Protein AF-A0A1C4Z9U1-F1 (afdb_monomer)

Sequence (71 aa):
MFGRKKPQPDPVRRDQVLRLVNLGMRETDAADMDIDGPEFRQAKDAFESALGESTSAEQHAAFDALKRHGY

Structure (mmCIF, N/CA/C/O backbone):
data_AF-A0A1C4Z9U1-F1
#
_entry.id   AF-A0A1C4Z9U1-F1
#
loop_
_atom_site.group_PDB
_atom_site.id
_atom_site.type_symbol
_atom_site.label_atom_id
_atom_site.label_alt_id
_atom_site.label_comp_id
_atom_site.label_asym_id
_atom_site.label_entity_id
_atom_site.label_seq_id
_atom_site.pdbx_PDB_ins_code
_atom_site.Cartn_x
_atom_site.Cartn_y
_atom_site.Cartn_z
_atom_site.occupancy
_atom_site.B_iso_or_equiv
_atom_site.auth_seq_id
_atom_site.auth_comp_id
_atom_site.auth_asym_id
_atom_site.auth_atom_id
_atom_site.pdbx_PDB_model_num
ATOM 1 N N . MET A 1 1 ? -18.189 17.067 34.369 1.00 45.41 1 MET A N 1
ATOM 2 C CA . MET A 1 1 ? -17.483 15.831 33.963 1.00 45.41 1 MET A CA 1
ATOM 3 C C . MET A 1 1 ? -17.779 15.573 32.492 1.00 45.41 1 MET A C 1
ATOM 5 O O . MET A 1 1 ? -18.857 15.095 32.174 1.00 45.41 1 MET A O 1
ATOM 9 N N . PHE A 1 2 ? -16.881 15.956 31.582 1.00 55.25 2 PHE A N 1
ATOM 10 C CA . PHE A 1 2 ? -17.053 15.678 30.153 1.00 55.25 2 PHE A CA 1
ATOM 11 C C . PHE A 1 2 ? -16.445 14.312 29.845 1.00 55.25 2 PHE A C 1
ATOM 13 O O . PHE A 1 2 ? -15.243 14.190 29.613 1.00 55.25 2 PHE A O 1
ATOM 20 N N . GLY A 1 3 ? -17.276 13.271 29.901 1.00 53.72 3 GLY A N 1
ATOM 21 C CA . GLY A 1 3 ? -16.911 11.948 29.411 1.00 53.72 3 GLY A CA 1
ATOM 22 C C . GLY A 1 3 ? -16.654 12.033 27.912 1.00 53.72 3 GLY A C 1
ATOM 2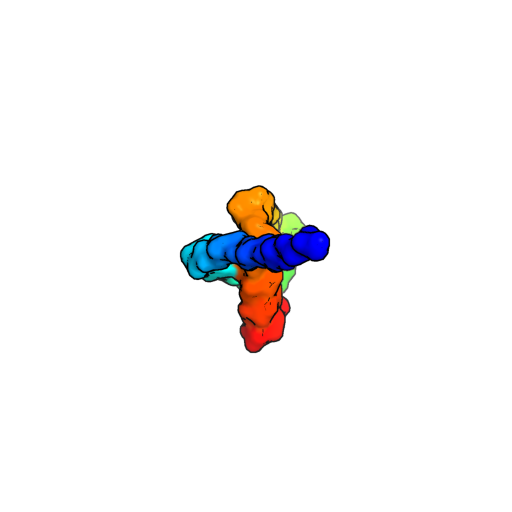3 O O . GLY A 1 3 ? -17.595 12.087 27.122 1.00 53.72 3 GLY A O 1
ATOM 24 N N . ARG A 1 4 ? -15.380 12.085 27.514 1.00 55.28 4 ARG A N 1
ATOM 25 C CA . ARG A 1 4 ? -14.974 11.941 26.115 1.00 55.28 4 ARG A CA 1
ATOM 26 C C . ARG A 1 4 ? -15.422 10.554 25.654 1.00 55.28 4 ARG A C 1
ATOM 28 O O . ARG A 1 4 ? -14.779 9.559 25.983 1.00 55.28 4 ARG A O 1
ATOM 35 N N . LYS A 1 5 ? -16.546 10.480 24.931 1.00 56.66 5 LYS A N 1
ATOM 36 C CA . LYS A 1 5 ? -16.903 9.303 24.131 1.00 56.66 5 LYS A CA 1
ATOM 37 C C . LYS A 1 5 ? -15.701 9.025 23.235 1.00 56.66 5 LYS A C 1
ATOM 39 O O . LYS A 1 5 ? -15.338 9.877 22.427 1.00 56.66 5 LYS A O 1
ATOM 44 N N . LYS A 1 6 ? -15.044 7.880 23.441 1.00 61.41 6 LYS A N 1
ATOM 45 C CA . LYS A 1 6 ? -13.990 7.414 22.537 1.00 61.41 6 LYS A CA 1
ATOM 46 C C . LYS A 1 6 ? -14.584 7.416 21.121 1.00 61.41 6 LYS A C 1
ATOM 48 O O . LYS A 1 6 ? -15.704 6.915 20.981 1.00 61.41 6 LYS A O 1
ATOM 53 N N . PRO A 1 7 ? -13.910 7.999 20.114 1.00 57.47 7 PRO A N 1
ATOM 54 C CA . PRO A 1 7 ? -14.343 7.835 18.735 1.00 57.47 7 PRO A CA 1
ATOM 55 C C . PRO A 1 7 ? -14.450 6.330 18.485 1.00 57.47 7 PRO A C 1
ATOM 57 O O . PRO A 1 7 ? -13.509 5.584 18.765 1.00 57.47 7 PRO A O 1
ATOM 60 N N . GLN A 1 8 ? -15.643 5.873 18.103 1.00 58.31 8 GLN A N 1
ATOM 61 C CA . GLN A 1 8 ? -15.798 4.495 17.656 1.00 58.31 8 GLN A CA 1
ATOM 62 C C . GLN A 1 8 ? -14.881 4.339 16.438 1.00 58.31 8 GLN A C 1
ATOM 64 O O . GLN A 1 8 ? -14.886 5.242 15.601 1.00 58.31 8 GLN A O 1
ATOM 69 N N . PRO A 1 9 ? -14.050 3.285 16.370 1.00 60.72 9 PRO A N 1
ATOM 70 C CA . PRO A 1 9 ? -13.207 3.073 15.204 1.00 60.72 9 PRO A CA 1
ATOM 71 C C . PRO A 1 9 ? -14.103 3.010 13.969 1.00 60.72 9 PRO A C 1
ATOM 73 O O . PRO A 1 9 ? -15.156 2.365 14.015 1.00 60.72 9 PRO A O 1
ATOM 76 N N . ASP A 1 10 ? -13.706 3.705 12.902 1.00 65.38 10 ASP A N 1
ATOM 77 C CA . ASP A 1 10 ? -14.416 3.624 11.632 1.00 65.38 10 ASP A CA 1
ATOM 78 C C . ASP A 1 10 ? -14.583 2.147 11.245 1.00 65.38 10 ASP A C 1
ATOM 80 O O . ASP A 1 10 ? -13.644 1.353 11.401 1.00 65.38 10 ASP A O 1
ATOM 84 N N . PRO A 1 11 ? -15.783 1.737 10.804 1.00 78.00 11 PRO A N 1
ATOM 85 C CA . PRO A 1 11 ? -16.036 0.350 10.466 1.00 78.00 11 PRO A CA 1
ATOM 86 C C . PRO A 1 11 ? -15.123 -0.069 9.312 1.00 78.00 11 PRO A C 1
ATOM 88 O O . PRO A 1 11 ? -15.207 0.460 8.208 1.00 78.00 11 PRO A O 1
ATOM 91 N N . VAL A 1 12 ? -14.254 -1.045 9.577 1.00 84.81 12 VAL A N 1
ATOM 92 C CA . VAL A 1 12 ? -13.332 -1.598 8.582 1.00 84.81 12 VAL A CA 1
ATOM 93 C C . VAL A 1 12 ? -14.117 -2.455 7.593 1.00 84.81 12 VAL A C 1
ATOM 95 O O . VAL A 1 12 ? -14.617 -3.530 7.946 1.00 84.81 12 VAL A O 1
ATOM 98 N N . ARG A 1 13 ? -14.207 -2.007 6.338 1.00 92.31 13 ARG A N 1
ATOM 99 C CA . ARG A 1 13 ? -14.799 -2.795 5.253 1.00 92.31 13 ARG A CA 1
ATOM 100 C C . ARG A 1 13 ? -13.814 -3.885 4.842 1.00 92.31 13 ARG A C 1
ATOM 102 O O . ARG A 1 13 ? -12.774 -3.607 4.251 1.00 92.31 13 ARG A O 1
ATOM 109 N N . ARG A 1 14 ? -14.146 -5.144 5.142 1.00 89.50 14 ARG A N 1
ATOM 110 C CA . ARG A 1 14 ? -13.283 -6.298 4.823 1.00 89.50 14 ARG A CA 1
ATOM 111 C C . ARG A 1 14 ? -12.959 -6.389 3.334 1.00 89.50 14 ARG A C 1
ATOM 113 O O . ARG A 1 14 ? -11.810 -6.643 2.998 1.00 89.50 14 ARG A O 1
ATOM 120 N N . ASP A 1 15 ? -13.933 -6.125 2.467 1.00 92.62 15 ASP A N 1
ATOM 121 C CA . ASP A 1 15 ? -13.729 -6.161 1.015 1.00 92.62 15 ASP A CA 1
ATOM 122 C C . ASP A 1 15 ? -12.720 -5.102 0.555 1.00 92.62 15 ASP A C 1
ATOM 124 O O . ASP A 1 15 ? -11.878 -5.378 -0.296 1.00 92.62 15 ASP A O 1
ATOM 128 N N . GLN A 1 16 ? -12.745 -3.915 1.173 1.00 92.81 16 GLN A N 1
ATOM 129 C CA . GLN A 1 16 ? -11.787 -2.849 0.884 1.00 92.81 16 GLN A CA 1
ATOM 130 C C . GLN A 1 16 ? -10.376 -3.229 1.345 1.00 92.81 16 GLN A C 1
ATOM 132 O O . GLN A 1 16 ? -9.417 -3.042 0.602 1.00 92.81 16 GLN A O 1
ATOM 137 N N . VAL A 1 17 ? -10.246 -3.824 2.535 1.00 92.69 17 VAL A N 1
ATOM 138 C CA . VAL A 1 17 ? -8.958 -4.328 3.038 1.00 92.69 17 VAL A CA 1
ATOM 139 C C . VAL A 1 17 ? -8.401 -5.417 2.124 1.00 92.69 17 VAL A C 1
ATOM 141 O O . VAL A 1 17 ? -7.239 -5.350 1.743 1.00 92.69 17 VAL A O 1
ATOM 144 N N . LEU A 1 18 ? -9.219 -6.392 1.722 1.00 93.31 18 LEU A N 1
ATOM 145 C CA . LEU A 1 18 ? -8.791 -7.449 0.800 1.00 93.31 18 LEU A CA 1
ATOM 146 C C . LEU A 1 18 ? -8.385 -6.885 -0.564 1.00 93.31 18 LEU A C 1
ATOM 148 O O . LEU A 1 18 ? -7.399 -7.334 -1.143 1.00 93.31 18 LEU A O 1
ATOM 152 N N . ARG A 1 19 ? -9.109 -5.879 -1.065 1.00 94.19 19 ARG A N 1
ATOM 153 C CA . ARG A 1 19 ? -8.749 -5.174 -2.299 1.00 94.19 19 ARG A CA 1
ATOM 154 C C . ARG A 1 19 ? -7.383 -4.500 -2.177 1.00 94.19 19 ARG A C 1
ATOM 156 O O . ARG A 1 19 ? -6.565 -4.681 -3.072 1.00 94.19 19 ARG A O 1
ATOM 163 N N . LEU A 1 20 ? -7.126 -3.779 -1.083 1.00 94.44 20 LEU A N 1
ATOM 164 C CA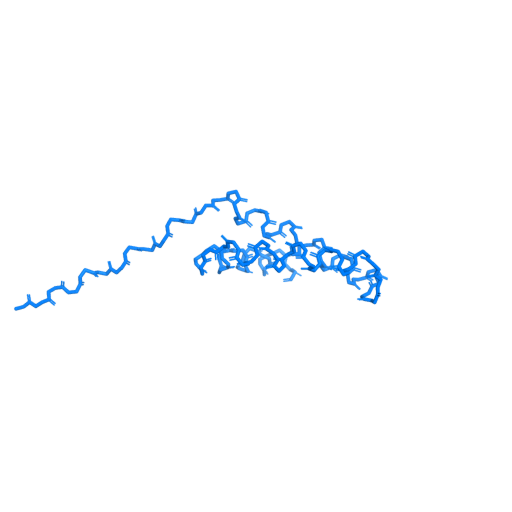 . LEU A 1 20 ? -5.822 -3.164 -0.815 1.00 94.44 20 LEU A CA 1
ATOM 165 C C . LEU A 1 20 ? -4.704 -4.206 -0.735 1.00 94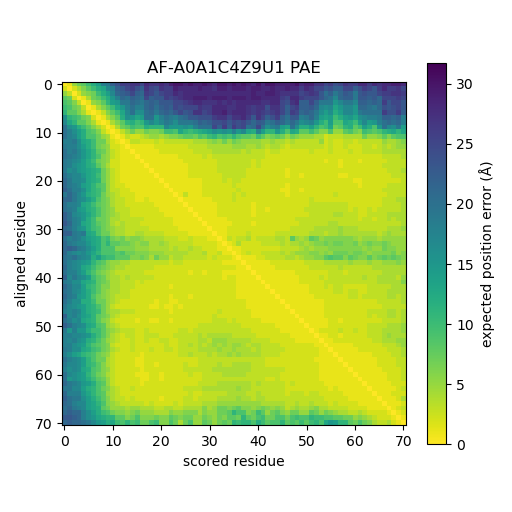.44 20 LEU A C 1
ATOM 167 O O . LEU A 1 20 ? -3.667 -4.016 -1.356 1.00 94.44 20 LEU A O 1
ATOM 171 N N . VAL A 1 21 ? -4.919 -5.317 -0.027 1.00 94.19 21 VAL A N 1
ATOM 172 C CA . VAL A 1 21 ? -3.923 -6.395 0.089 1.00 94.19 21 VAL A CA 1
ATOM 173 C C . VAL A 1 21 ? -3.604 -6.994 -1.281 1.00 94.19 21 VAL A C 1
ATOM 175 O O . VAL A 1 21 ? -2.438 -7.090 -1.644 1.00 94.19 21 VAL A O 1
ATOM 178 N N . ASN A 1 22 ? -4.620 -7.331 -2.078 1.00 94.44 22 ASN A N 1
ATOM 179 C CA . ASN A 1 22 ? -4.410 -7.895 -3.414 1.00 94.44 22 ASN A CA 1
ATOM 180 C C . ASN A 1 22 ? -3.678 -6.922 -4.351 1.00 94.44 22 ASN A C 1
ATOM 182 O O . ASN A 1 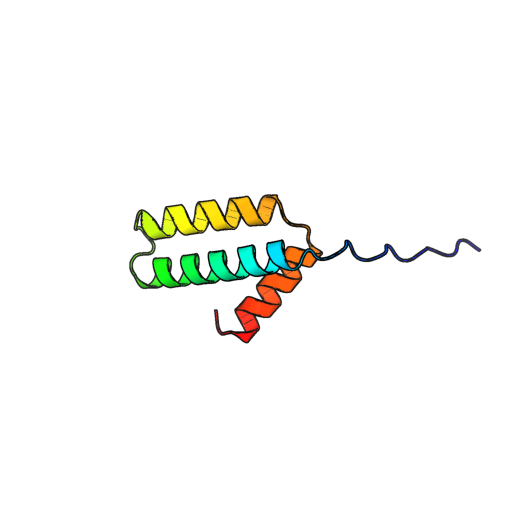22 ? -2.844 -7.344 -5.148 1.00 94.44 22 ASN A O 1
ATOM 186 N N . LEU A 1 23 ? -3.999 -5.627 -4.274 1.00 94.50 23 LEU A N 1
ATOM 187 C CA . LEU A 1 23 ? -3.329 -4.599 -5.068 1.00 94.50 23 LEU A CA 1
ATOM 188 C C . LEU A 1 23 ? -1.881 -4.384 -4.615 1.00 94.50 23 LEU A C 1
ATOM 190 O O . LEU A 1 23 ? -1.015 -4.307 -5.475 1.00 94.50 23 LEU A O 1
ATOM 194 N N . GLY A 1 24 ? -1.617 -4.374 -3.306 1.00 92.38 24 GLY A N 1
ATOM 195 C CA . GLY A 1 24 ? -0.261 -4.282 -2.760 1.00 92.38 24 GLY A CA 1
ATOM 196 C C . GLY A 1 24 ? 0.604 -5.483 -3.146 1.00 92.38 24 GLY A C 1
ATOM 197 O O . GLY A 1 24 ? 1.721 -5.301 -3.609 1.00 92.38 24 GLY A O 1
ATOM 198 N N . MET A 1 25 ? 0.068 -6.708 -3.072 1.00 93.31 25 MET A N 1
ATOM 199 C CA . MET A 1 25 ? 0.775 -7.902 -3.562 1.00 93.31 25 MET A CA 1
ATOM 200 C C . MET A 1 25 ? 1.106 -7.786 -5.053 1.00 93.31 25 MET A C 1
ATOM 202 O O . MET A 1 25 ? 2.228 -8.056 -5.459 1.00 93.31 25 MET A O 1
ATOM 206 N N . ARG A 1 26 ? 0.146 -7.332 -5.870 1.00 92.44 26 ARG A N 1
ATOM 207 C CA . ARG A 1 26 ? 0.351 -7.149 -7.312 1.00 92.44 26 ARG A CA 1
ATOM 208 C C . ARG A 1 26 ? 1.365 -6.050 -7.630 1.00 92.44 26 ARG A C 1
ATOM 210 O O . ARG A 1 26 ? 2.083 -6.176 -8.615 1.00 92.44 26 ARG A O 1
ATOM 217 N N . GLU A 1 27 ? 1.392 -4.974 -6.847 1.00 92.88 27 GLU A N 1
ATOM 218 C CA . GLU A 1 27 ? 2.404 -3.922 -6.957 1.00 92.88 27 GLU A CA 1
ATOM 219 C C . GLU A 1 27 ? 3.796 -4.491 -6.669 1.00 92.88 27 GLU A C 1
ATOM 221 O O . GLU A 1 27 ? 4.686 -4.317 -7.497 1.00 92.88 27 GLU A O 1
ATOM 226 N N . THR A 1 28 ? 3.970 -5.221 -5.563 1.00 90.81 28 THR A N 1
ATOM 227 C CA . THR A 1 28 ? 5.251 -5.857 -5.218 1.00 90.81 28 THR A CA 1
ATOM 228 C C . THR A 1 28 ? 5.685 -6.873 -6.275 1.00 90.81 28 THR A C 1
ATOM 230 O O . THR A 1 28 ? 6.809 -6.797 -6.760 1.00 90.81 28 THR A O 1
ATOM 233 N N . ASP A 1 29 ? 4.784 -7.756 -6.717 1.00 91.44 29 ASP A N 1
ATOM 234 C CA . ASP A 1 29 ? 5.080 -8.745 -7.763 1.00 91.44 29 ASP A CA 1
ATOM 235 C C . ASP A 1 29 ? 5.481 -8.065 -9.088 1.00 91.44 29 ASP A C 1
ATOM 237 O O . ASP A 1 29 ? 6.368 -8.532 -9.803 1.00 91.44 29 ASP A O 1
ATOM 241 N N . ALA A 1 30 ? 4.828 -6.952 -9.440 1.00 90.94 30 ALA A N 1
ATOM 242 C CA . ALA A 1 30 ? 5.175 -6.185 -10.632 1.00 90.94 30 ALA A CA 1
ATOM 243 C C . ALA A 1 30 ? 6.521 -5.463 -10.481 1.00 90.94 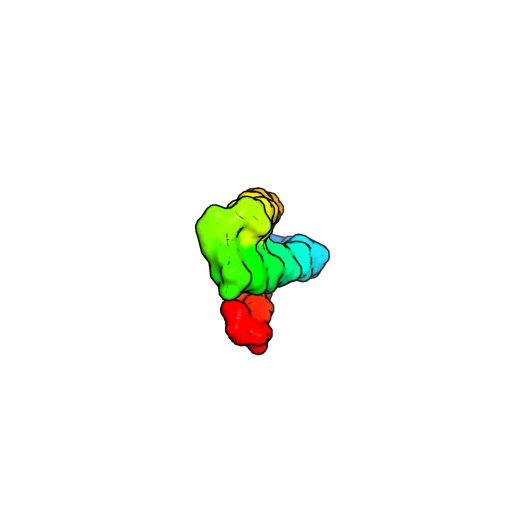30 ALA A C 1
ATOM 245 O O . ALA A 1 30 ? 7.282 -5.413 -11.446 1.00 90.94 30 ALA A O 1
ATOM 246 N N . ALA A 1 31 ? 6.835 -4.956 -9.285 1.00 91.12 31 ALA A N 1
ATOM 247 C CA . ALA A 1 31 ? 8.123 -4.340 -8.981 1.00 91.12 31 ALA A CA 1
ATOM 248 C C . ALA A 1 31 ? 9.279 -5.343 -9.101 1.00 91.12 31 ALA A C 1
ATOM 250 O O . ALA A 1 31 ? 10.332 -4.997 -9.635 1.00 91.12 31 ALA A O 1
ATOM 251 N N . ASP A 1 32 ? 9.062 -6.580 -8.644 1.00 92.31 32 ASP A N 1
ATOM 252 C CA . ASP A 1 32 ? 10.039 -7.670 -8.725 1.00 92.31 32 ASP A CA 1
ATOM 253 C C . ASP A 1 32 ? 10.348 -8.074 -10.176 1.00 92.31 32 ASP A C 1
ATOM 255 O O . ASP A 1 32 ? 11.462 -8.509 -10.476 1.00 92.31 32 ASP A O 1
ATOM 259 N N . MET A 1 33 ? 9.378 -7.930 -11.086 1.00 90.94 33 MET A N 1
ATOM 260 C CA . MET A 1 33 ? 9.579 -8.178 -12.517 1.00 90.94 33 MET A CA 1
ATOM 261 C C . MET A 1 33 ? 10.262 -7.001 -13.221 1.00 90.94 33 MET A C 1
ATOM 263 O O . MET A 1 33 ? 11.280 -7.196 -13.885 1.00 90.94 33 MET A O 1
ATOM 267 N N . ASP A 1 34 ? 9.678 -5.805 -13.115 1.00 91.75 34 ASP A N 1
ATOM 268 C CA . ASP A 1 34 ? 10.186 -4.568 -13.711 1.00 91.75 34 ASP A CA 1
ATOM 269 C C . ASP A 1 34 ? 9.553 -3.342 -13.031 1.00 91.75 34 ASP A C 1
ATOM 271 O O . ASP A 1 34 ? 8.436 -2.923 -13.353 1.00 91.75 34 ASP A O 1
ATOM 275 N N . ILE A 1 35 ? 10.290 -2.740 -12.098 1.00 91.31 35 ILE A N 1
ATOM 276 C CA . ILE A 1 35 ? 9.857 -1.554 -11.347 1.00 91.31 35 ILE A CA 1
ATOM 277 C C . ILE A 1 35 ? 9.671 -0.304 -12.221 1.00 91.31 35 ILE A C 1
ATOM 279 O O . ILE A 1 35 ? 8.908 0.591 -11.861 1.00 91.31 35 ILE A O 1
ATOM 283 N N . ASP A 1 36 ? 10.327 -0.228 -13.380 1.00 92.81 36 ASP A N 1
ATOM 284 C CA . ASP A 1 36 ? 10.149 0.880 -14.326 1.00 92.81 36 ASP A CA 1
ATOM 285 C C . ASP A 1 36 ? 9.117 0.538 -15.419 1.00 92.81 36 ASP A C 1
ATOM 287 O O . ASP A 1 36 ? 8.769 1.383 -16.257 1.00 92.81 36 ASP A O 1
ATOM 291 N N . GLY A 1 37 ? 8.585 -0.687 -15.376 1.00 91.50 37 GLY A N 1
ATOM 292 C CA . GLY A 1 37 ? 7.645 -1.239 -16.332 1.00 91.50 37 GLY A CA 1
ATOM 293 C C . GLY A 1 37 ? 6.235 -0.642 -16.233 1.00 91.50 37 GLY A C 1
ATOM 294 O O . GLY A 1 37 ? 5.798 -0.140 -15.185 1.00 91.50 37 GLY A O 1
ATOM 295 N N . PRO A 1 38 ? 5.462 -0.695 -17.332 1.00 93.88 38 PRO A N 1
ATOM 296 C CA . PRO A 1 38 ? 4.089 -0.203 -17.349 1.00 93.88 38 PRO A CA 1
ATOM 297 C C . PRO A 1 38 ? 3.160 -1.001 -16.421 1.00 93.88 38 PRO A C 1
ATOM 299 O O . PRO A 1 38 ? 2.157 -0.452 -15.963 1.00 93.88 38 PRO A O 1
ATOM 302 N N . GLU A 1 39 ? 3.469 -2.265 -16.130 1.00 91.50 39 GLU A N 1
ATOM 303 C CA . GLU A 1 39 ? 2.719 -3.119 -15.209 1.00 91.50 39 GLU A CA 1
ATOM 304 C C . GLU A 1 39 ? 2.843 -2.645 -13.759 1.00 91.50 39 GLU A C 1
ATOM 306 O O . GLU A 1 39 ? 1.819 -2.531 -13.080 1.00 91.50 39 GLU A O 1
ATOM 311 N N . PHE A 1 40 ? 4.058 -2.315 -13.302 1.00 94.44 40 PHE A N 1
ATOM 312 C CA . PHE A 1 40 ? 4.269 -1.752 -11.967 1.00 94.44 40 PHE A CA 1
ATOM 313 C C . PHE A 1 40 ? 3.543 -0.420 -11.826 1.00 94.44 40 PHE A C 1
ATOM 315 O O . PHE A 1 40 ? 2.793 -0.228 -10.872 1.00 94.44 40 PHE A O 1
ATOM 322 N N . ARG A 1 41 ? 3.670 0.471 -12.819 1.00 94.62 41 ARG A N 1
ATOM 323 C CA . ARG A 1 41 ? 2.969 1.761 -12.798 1.00 94.62 41 ARG A CA 1
ATOM 324 C C . ARG A 1 41 ? 1.453 1.590 -12.685 1.00 94.62 41 ARG A C 1
ATOM 326 O O . ARG A 1 41 ? 0.832 2.243 -11.857 1.00 94.62 41 ARG A O 1
ATOM 333 N N . GLN A 1 42 ? 0.863 0.682 -13.462 1.00 93.94 42 GLN A N 1
ATOM 334 C CA . GLN A 1 42 ? -0.575 0.401 -13.383 1.00 93.94 42 GLN A CA 1
ATOM 335 C C . GLN A 1 42 ? -0.988 -0.186 -12.028 1.00 93.94 42 GLN A C 1
ATOM 337 O O . GLN A 1 42 ? -2.043 0.174 -11.503 1.00 93.94 42 GLN A O 1
ATOM 342 N N . ALA A 1 43 ? -0.189 -1.100 -11.468 1.00 92.81 43 ALA A N 1
ATOM 343 C CA . ALA A 1 43 ? -0.469 -1.699 -10.167 1.00 92.81 43 ALA A CA 1
ATOM 344 C C . ALA A 1 43 ? -0.382 -0.656 -9.044 1.00 92.81 43 ALA A C 1
ATOM 346 O O . ALA A 1 43 ? -1.292 -0.576 -8.218 1.00 92.81 43 ALA A O 1
ATOM 347 N N . LYS A 1 44 ? 0.647 0.193 -9.086 1.00 93.62 44 LYS A N 1
ATOM 348 C CA . LYS A 1 44 ? 0.844 1.317 -8.175 1.00 93.62 44 LYS A CA 1
ATOM 349 C C . LYS A 1 44 ? -0.298 2.327 -8.252 1.00 93.62 44 LYS A C 1
ATOM 351 O O . LYS A 1 44 ? -0.894 2.632 -7.226 1.00 93.62 44 LYS A O 1
ATOM 356 N N . ASP A 1 45 ? -0.674 2.783 -9.447 1.00 96.12 45 ASP A N 1
ATOM 357 C CA . ASP A 1 45 ? -1.779 3.738 -9.621 1.00 96.12 45 ASP A CA 1
ATOM 358 C C . ASP A 1 45 ? -3.102 3.165 -9.076 1.00 96.12 45 ASP A C 1
ATOM 360 O O . ASP A 1 45 ? -3.882 3.860 -8.417 1.00 96.12 45 ASP A O 1
ATOM 364 N N . ALA A 1 46 ? -3.355 1.870 -9.302 1.00 94.75 46 ALA A N 1
ATOM 365 C CA . ALA A 1 46 ? -4.531 1.189 -8.768 1.00 94.75 46 ALA A CA 1
ATOM 366 C C . ALA A 1 46 ? -4.491 1.071 -7.235 1.00 94.75 46 ALA A C 1
ATOM 368 O O . ALA A 1 46 ? -5.524 1.261 -6.583 1.00 94.75 46 ALA A O 1
ATOM 369 N N . PHE A 1 47 ? -3.324 0.770 -6.659 1.00 94.25 47 PHE A N 1
ATOM 370 C CA . PHE A 1 47 ? -3.129 0.701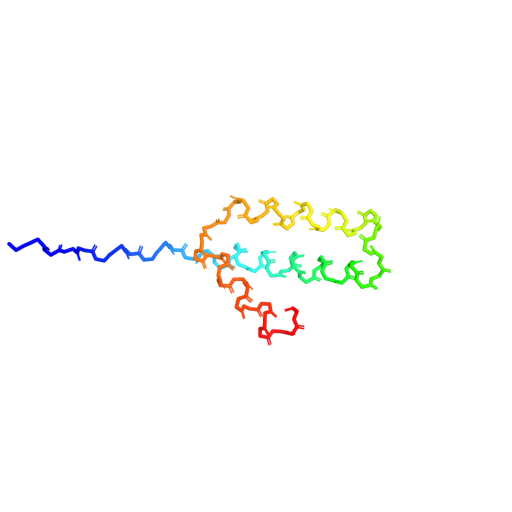 -5.213 1.00 94.25 47 PHE A CA 1
ATOM 371 C C . PHE A 1 47 ? -3.290 2.076 -4.554 1.00 94.25 47 PHE A C 1
ATOM 373 O O . PHE A 1 47 ? -4.071 2.204 -3.612 1.00 94.25 47 PHE A O 1
ATOM 380 N N . GLU A 1 48 ? -2.657 3.122 -5.089 1.00 94.62 48 GLU A N 1
ATOM 381 C CA . GLU A 1 48 ? -2.778 4.504 -4.605 1.00 94.62 48 GLU A CA 1
ATOM 382 C C . GLU A 1 48 ? -4.221 5.024 -4.706 1.00 94.62 48 GLU A C 1
ATOM 384 O O . GLU A 1 48 ? -4.733 5.640 -3.766 1.00 94.62 48 GLU A O 1
ATOM 389 N N . SER A 1 49 ? -4.924 4.714 -5.801 1.00 95.31 49 SER A N 1
ATOM 390 C CA . SER A 1 49 ? -6.346 5.040 -5.947 1.00 95.31 49 SER A CA 1
ATOM 391 C C . SER A 1 49 ? -7.196 4.350 -4.876 1.00 95.31 49 SER A C 1
ATOM 393 O O . SER A 1 49 ? -8.016 5.003 -4.229 1.00 95.31 49 SER A O 1
ATOM 395 N N . ALA A 1 50 ? -6.975 3.055 -4.632 1.00 93.88 50 ALA A N 1
ATOM 396 C CA . ALA A 1 50 ? -7.688 2.326 -3.588 1.00 93.88 50 ALA A CA 1
ATOM 397 C C . ALA A 1 50 ? -7.327 2.828 -2.177 1.00 93.88 50 ALA A C 1
ATOM 399 O O . ALA A 1 50 ? -8.201 2.875 -1.308 1.00 93.88 50 ALA A O 1
ATOM 400 N N . LEU A 1 51 ? -6.079 3.243 -1.937 1.00 93.25 51 LEU A N 1
ATOM 401 C CA . LEU A 1 51 ? -5.651 3.863 -0.679 1.00 93.25 51 LEU A CA 1
ATOM 402 C C . LEU A 1 51 ? -6.409 5.168 -0.415 1.00 93.25 51 LEU A C 1
ATOM 404 O O . LEU A 1 51 ? -6.882 5.368 0.705 1.00 93.25 51 LEU A O 1
ATOM 408 N N . GLY A 1 52 ? -6.586 6.009 -1.438 1.00 93.12 52 GLY A N 1
ATOM 409 C CA . GLY A 1 52 ? -7.349 7.258 -1.343 1.00 93.12 52 GLY A CA 1
ATOM 410 C C . GLY A 1 52 ? -8.835 7.063 -1.012 1.00 93.12 52 GLY A C 1
ATOM 411 O O . GLY A 1 52 ? -9.433 7.909 -0.351 1.00 93.12 52 GLY A O 1
ATOM 412 N N . GLU A 1 53 ? -9.428 5.936 -1.414 1.00 92.00 53 GLU A N 1
ATOM 413 C CA . GLU A 1 53 ? -10.820 5.559 -1.100 1.00 92.00 53 GLU A CA 1
ATOM 414 C C . GLU A 1 53 ? -10.990 4.894 0.283 1.00 92.00 53 GLU A C 1
ATOM 416 O O . GLU A 1 53 ? -12.115 4.626 0.733 1.00 92.00 53 GLU A O 1
ATOM 421 N N . SER A 1 54 ? -9.877 4.582 0.950 1.00 92.44 54 SER A N 1
ATOM 422 C CA . SER A 1 54 ? -9.852 3.790 2.180 1.00 92.44 54 SER A CA 1
ATOM 423 C C . SER A 1 54 ? -9.713 4.662 3.419 1.00 92.44 54 SER A C 1
ATOM 425 O O . SER A 1 54 ? -9.002 5.665 3.433 1.00 92.44 54 SER A O 1
ATOM 427 N N . THR A 1 55 ? -10.360 4.245 4.504 1.00 93.31 55 THR A N 1
ATOM 428 C CA . THR A 1 55 ? -10.177 4.881 5.813 1.00 93.31 55 THR A CA 1
ATOM 429 C C . THR A 1 55 ? -8.813 4.520 6.397 1.00 93.31 55 THR A C 1
ATOM 431 O O . THR A 1 55 ? -8.238 3.480 6.068 1.00 93.31 55 THR A O 1
ATOM 434 N N . SER A 1 56 ? -8.299 5.321 7.332 1.00 91.81 56 SER A N 1
ATOM 435 C CA . SER A 1 56 ? -7.037 5.001 8.014 1.00 91.81 56 SER A CA 1
ATOM 436 C C . SER A 1 56 ? -7.075 3.628 8.699 1.00 91.81 56 SER A C 1
ATOM 438 O O . SER A 1 56 ? -6.076 2.916 8.697 1.00 91.81 56 SER A O 1
ATOM 440 N N . ALA A 1 57 ? -8.227 3.210 9.235 1.00 90.25 57 ALA A N 1
ATOM 441 C CA . ALA A 1 57 ? -8.382 1.887 9.841 1.00 90.25 57 ALA A CA 1
ATOM 442 C C . ALA A 1 57 ? -8.239 0.748 8.812 1.00 90.25 57 ALA A C 1
ATOM 444 O O . ALA A 1 57 ? -7.635 -0.282 9.108 1.00 90.25 57 ALA A O 1
ATOM 445 N N . GLU A 1 58 ? -8.755 0.939 7.596 1.00 92.19 58 GLU A N 1
ATOM 446 C CA . GLU A 1 58 ? -8.634 -0.023 6.494 1.00 92.19 58 GLU A CA 1
ATOM 447 C C . GLU A 1 58 ? -7.208 -0.095 5.954 1.00 92.19 58 GLU A C 1
ATOM 449 O O . GLU A 1 58 ? -6.695 -1.191 5.744 1.00 92.19 58 GLU A O 1
ATOM 454 N N . GLN A 1 59 ? -6.549 1.056 5.799 1.00 93.00 59 GLN A N 1
ATOM 455 C CA . GLN A 1 59 ? -5.147 1.121 5.386 1.00 93.00 59 GLN A CA 1
ATOM 456 C C . GLN A 1 59 ? -4.255 0.376 6.386 1.00 93.00 59 GLN A C 1
ATOM 458 O O . GLN A 1 59 ? -3.493 -0.504 5.999 1.00 93.00 59 GLN A O 1
ATOM 463 N N . HIS A 1 60 ? -4.408 0.655 7.686 1.00 91.94 60 HIS A N 1
ATOM 464 C CA . HIS A 1 60 ? -3.668 -0.044 8.739 1.00 91.94 60 HIS A CA 1
ATOM 465 C C . HIS A 1 60 ? -3.913 -1.558 8.715 1.00 91.94 60 HIS A C 1
ATOM 467 O O . HIS A 1 60 ? -2.961 -2.329 8.787 1.00 91.94 60 HIS A O 1
ATOM 473 N N . ALA A 1 61 ? -5.170 -1.993 8.573 1.00 92.69 61 ALA A N 1
ATOM 474 C CA . ALA A 1 61 ? -5.498 -3.414 8.495 1.00 92.69 61 ALA A CA 1
ATOM 475 C C . ALA A 1 61 ? -4.883 -4.093 7.258 1.00 92.69 61 ALA A C 1
ATOM 477 O O . ALA A 1 61 ? -4.433 -5.235 7.350 1.00 92.69 61 ALA A O 1
ATOM 478 N N . ALA A 1 62 ? -4.841 -3.398 6.118 1.00 93.06 62 ALA A N 1
ATOM 479 C CA . ALA A 1 62 ? -4.218 -3.901 4.899 1.00 93.06 62 ALA A CA 1
ATOM 480 C C . ALA A 1 62 ? -2.692 -4.009 5.038 1.00 93.06 62 ALA A C 1
ATOM 482 O O . ALA A 1 62 ? -2.130 -5.050 4.710 1.00 93.06 62 ALA A O 1
ATOM 483 N N . PHE A 1 63 ? -2.028 -2.991 5.594 1.00 92.50 63 PHE A N 1
ATOM 484 C CA . PHE A 1 63 ? -0.583 -3.032 5.843 1.00 92.50 63 PHE A CA 1
ATOM 485 C C . PHE A 1 63 ? -0.194 -4.112 6.859 1.00 92.50 63 PHE A C 1
ATOM 487 O O . PHE A 1 63 ? 0.780 -4.835 6.647 1.00 92.50 63 PHE A O 1
ATOM 494 N N . ASP A 1 64 ? -0.975 -4.283 7.929 1.00 93.25 64 ASP A N 1
ATOM 495 C CA . ASP A 1 64 ? -0.767 -5.370 8.890 1.00 93.25 64 ASP A CA 1
ATOM 496 C C . ASP A 1 64 ? -0.917 -6.748 8.230 1.00 93.25 64 ASP A C 1
ATOM 498 O O . ASP A 1 64 ? -0.192 -7.682 8.582 1.00 93.25 64 ASP A O 1
ATOM 502 N N . ALA A 1 65 ? -1.846 -6.893 7.281 1.00 91.06 65 ALA A N 1
ATOM 503 C CA . ALA A 1 65 ? -2.021 -8.125 6.522 1.00 91.06 65 ALA A CA 1
ATOM 504 C C . ALA A 1 65 ? -0.842 -8.380 5.568 1.00 91.06 65 ALA A C 1
ATOM 506 O O . ALA A 1 65 ? -0.257 -9.459 5.635 1.00 91.06 65 ALA A O 1
ATOM 507 N N . LEU A 1 66 ? -0.439 -7.397 4.757 1.00 89.19 66 LEU A N 1
ATOM 508 C CA . LEU A 1 66 ? 0.717 -7.500 3.851 1.00 89.19 66 LEU A 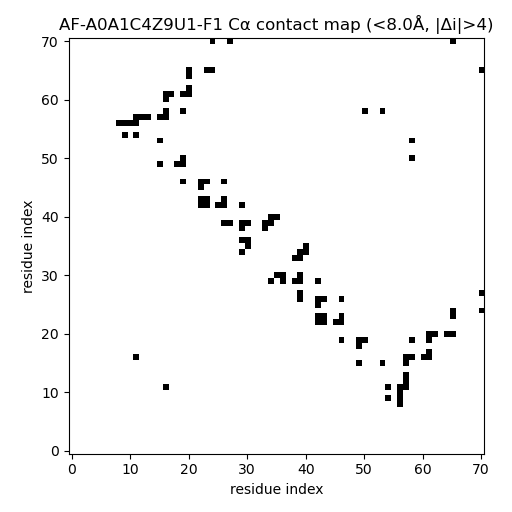CA 1
ATOM 509 C C . LEU A 1 66 ? 1.989 -7.913 4.606 1.00 89.19 66 LEU A C 1
ATOM 511 O O . LEU A 1 66 ? 2.616 -8.920 4.274 1.00 89.19 66 LEU A O 1
ATOM 515 N N . LYS A 1 67 ? 2.265 -7.247 5.733 1.00 89.69 67 LYS A N 1
ATOM 516 C CA . LYS A 1 67 ? 3.411 -7.555 6.595 1.00 89.69 67 LYS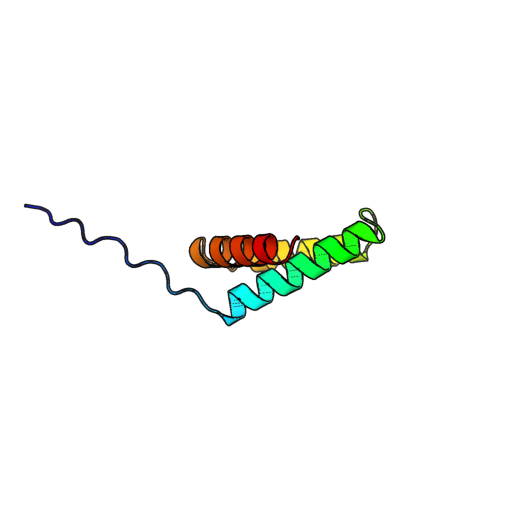 A CA 1
ATOM 517 C C . LYS A 1 67 ? 3.382 -8.980 7.155 1.00 89.69 67 LYS A C 1
ATOM 519 O O . LYS A 1 67 ? 4.430 -9.603 7.309 1.00 89.69 67 LYS A O 1
ATOM 524 N N . ARG A 1 68 ? 2.201 -9.518 7.488 1.00 87.50 68 ARG A N 1
ATOM 525 C CA . ARG A 1 68 ? 2.054 -10.919 7.938 1.00 87.50 68 ARG A CA 1
ATOM 526 C C . ARG A 1 68 ? 2.332 -11.923 6.822 1.00 87.50 68 ARG A C 1
ATOM 528 O O . ARG A 1 68 ? 2.727 -13.044 7.127 1.00 87.50 68 ARG A O 1
ATOM 535 N N . HIS A 1 69 ? 2.113 -11.530 5.571 1.00 81.19 69 HIS A N 1
ATOM 536 C CA . HIS A 1 69 ? 2.356 -12.354 4.391 1.00 81.19 69 HIS A CA 1
ATOM 537 C C . HIS A 1 69 ? 3.780 -12.219 3.829 1.00 81.19 69 HIS A C 1
ATOM 539 O O . HIS A 1 69 ? 4.145 -13.007 2.963 1.00 81.19 69 HIS A O 1
ATOM 545 N N . GLY A 1 70 ? 4.597 -11.309 4.370 1.00 83.12 70 GLY A N 1
ATOM 546 C CA . GLY A 1 70 ? 5.995 -11.127 3.968 1.00 83.12 70 GLY A CA 1
ATOM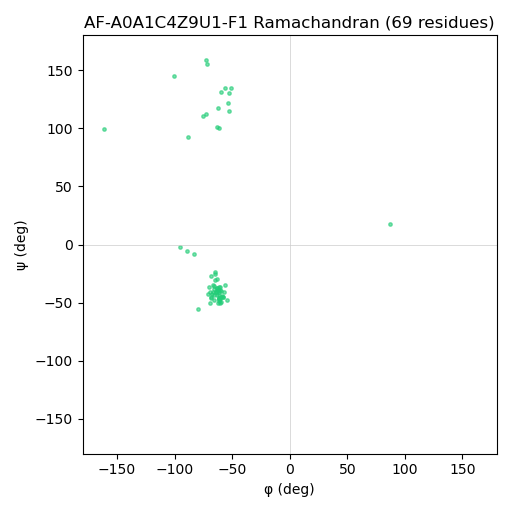 547 C C . GLY A 1 70 ? 6.195 -10.177 2.786 1.00 83.12 70 GLY A C 1
ATOM 548 O O . GLY A 1 70 ? 7.263 -10.222 2.182 1.00 83.12 70 GLY A O 1
ATOM 549 N N . TYR A 1 71 ? 5.187 -9.353 2.489 1.00 71.31 71 TYR A N 1
ATOM 550 C CA . TYR A 1 71 ? 5.231 -8.280 1.493 1.00 71.31 71 TYR A CA 1
ATOM 551 C C . TYR A 1 71 ? 5.601 -6.939 2.133 1.00 71.31 71 TYR A C 1
ATOM 553 O O . TYR A 1 71 ? 5.240 -6.723 3.320 1.00 71.31 71 TYR A O 1
#

Solvent-accessible surface area (backbone atoms only — not comparable to full-atom values): 4031 Å² total; per-residue (Å²): 135,85,79,77,74,72,80,73,78,71,84,64,52,63,69,58,24,52,52,46,34,55,29,49,51,47,22,52,57,25,39,75,76,35,63,89,35,73,64,15,50,52,27,42,54,52,32,54,53,51,53,73,77,43,52,72,62,26,52,52,54,18,52,56,48,33,52,75,74,74,95

Mean predicted aligned error: 6.59 Å

Secondary structure (DSSP, 8-state):
-----PPPPPP--HHHHHHHHHHHHHHHHHHHHHTTSHHHHHHHHHHHHHHHTS-HHHHHHHHHHHHHHT-

pLDDT: mean 86.69, std 12.77, range [45.41, 96.12]

Organism: NCBI:txid47853

Foldseek 3Di:
DDDPPDPDPDDADPVLLVQLLVLVVQLVVVVVVPCPDPSNVVSVVSNVVSVVVGDPVSVVSNVVVNVVVVD

Radius of gyration: 15.33 Å; Cα contacts (8 Å, |Δi|>4): 61; chains: 1; bounding box: 28×28×51 Å

Nearest PDB structures (foldseek):
  6v7u-assembly1_B  TM=6.983E-01  e=4.146E-01  Casadabanvirus DMS3
  1ijp-assembly1_A  TM=6.813E-01  e=2.562E+00  Escherichia coli
  6f1e-assembly1_B  TM=4.153E-01  e=2.728E+00  Paralichthys olivaceus
  8d07-assembly1_E  TM=6.573E-01  e=9.578E+00  synthetic construct